Protein AF-A0A7C9KD37-F1 (afdb_monomer_lite)

Sequence (75 aa):
MNIQTGGKIIGGVAGAIATNSAEGANSGANAGEIVIVYNSLAHLLSAAERERKTGYNKSLRGEKESILSAVTGGV

Radius of gyration: 24.65 Å; chains: 1; bounding box: 52×18×65 Å

Structure (mmCIF, N/CA/C/O backbone):
data_AF-A0A7C9KD37-F1
#
_entry.id   AF-A0A7C9KD37-F1
#
loop_
_atom_site.group_PDB
_atom_site.id
_atom_site.type_symbol
_atom_site.label_atom_id
_atom_site.label_alt_id
_atom_site.label_comp_id
_atom_site.label_asym_id
_atom_site.label_entity_id
_atom_site.label_seq_id
_atom_site.pdbx_PDB_ins_code
_atom_site.Cartn_x
_atom_site.Cartn_y
_atom_site.Cartn_z
_atom_site.occupancy
_atom_site.B_iso_or_equiv
_atom_site.auth_seq_id
_atom_site.auth_comp_id
_atom_site.auth_asym_id
_atom_site.auth_atom_id
_atom_site.pdbx_PDB_model_num
ATOM 1 N N . MET A 1 1 ? -8.309 -12.923 -6.635 1.00 50.09 1 MET A N 1
ATOM 2 C CA . MET A 1 1 ? -6.878 -12.604 -6.845 1.00 50.09 1 MET A CA 1
ATOM 3 C C . MET A 1 1 ? -6.721 -11.476 -7.881 1.00 50.09 1 MET A C 1
ATOM 5 O O . MET A 1 1 ? -6.056 -11.667 -8.881 1.00 50.09 1 MET A O 1
ATOM 9 N N . ASN A 1 2 ? -7.367 -10.313 -7.690 1.00 60.94 2 ASN A N 1
ATOM 10 C CA . ASN A 1 2 ? -7.432 -9.273 -8.742 1.00 60.94 2 ASN A CA 1
ATOM 11 C C . ASN A 1 2 ? -6.679 -7.975 -8.386 1.00 60.94 2 ASN A C 1
ATOM 13 O O . ASN A 1 2 ? -6.206 -7.262 -9.260 1.00 60.94 2 ASN A O 1
ATOM 17 N N . ILE A 1 3 ? -6.533 -7.670 -7.092 1.00 58.22 3 ILE A N 1
ATOM 18 C CA . ILE A 1 3 ? -6.008 -6.374 -6.634 1.00 58.22 3 ILE A CA 1
ATOM 19 C C . ILE A 1 3 ? -4.468 -6.317 -6.652 1.00 58.22 3 ILE A C 1
ATOM 21 O O . ILE A 1 3 ? -3.898 -5.303 -7.040 1.00 58.22 3 ILE A O 1
ATOM 25 N N . GLN A 1 4 ? -3.793 -7.435 -6.347 1.00 60.75 4 GLN A N 1
ATOM 26 C CA . GLN A 1 4 ? -2.327 -7.561 -6.436 1.00 60.75 4 GLN A CA 1
ATOM 27 C C . GLN A 1 4 ? -1.836 -7.428 -7.889 1.00 60.75 4 GLN A C 1
ATOM 29 O O . GLN A 1 4 ? -0.814 -6.798 -8.153 1.00 60.75 4 GLN A O 1
ATOM 34 N N . THR A 1 5 ? -2.629 -7.921 -8.847 1.00 68.38 5 THR A N 1
ATOM 35 C CA . THR A 1 5 ? -2.380 -7.780 -10.288 1.00 68.38 5 THR A CA 1
ATOM 36 C C . THR A 1 5 ? -2.397 -6.316 -10.738 1.00 68.38 5 THR A C 1
ATOM 38 O O . THR A 1 5 ? -1.570 -5.921 -11.556 1.00 68.38 5 THR A O 1
ATOM 41 N N . GLY A 1 6 ? -3.278 -5.482 -10.168 1.00 75.31 6 GLY A N 1
ATOM 42 C CA . GLY A 1 6 ? -3.331 -4.046 -10.471 1.00 75.31 6 GLY A CA 1
ATOM 43 C C . GLY A 1 6 ? -2.068 -3.294 -10.037 1.00 75.31 6 GLY A C 1
ATOM 44 O O . GLY A 1 6 ? -1.534 -2.494 -10.806 1.00 75.31 6 GLY A O 1
ATOM 45 N N . GLY A 1 7 ? -1.544 -3.612 -8.847 1.00 82.00 7 GLY A N 1
ATOM 46 C CA . GLY A 1 7 ? -0.281 -3.058 -8.347 1.00 82.00 7 GLY A CA 1
ATOM 47 C C . GLY A 1 7 ? 0.906 -3.399 -9.247 1.00 82.00 7 GLY A C 1
ATOM 48 O O . GLY A 1 7 ? 1.690 -2.517 -9.590 1.00 82.00 7 GLY A O 1
ATOM 49 N N . LYS A 1 8 ? 0.985 -4.653 -9.713 1.00 86.38 8 LYS A N 1
ATOM 50 C CA . LYS A 1 8 ? 2.027 -5.102 -10.649 1.00 86.38 8 LYS A CA 1
ATOM 51 C C . LYS A 1 8 ? 2.008 -4.350 -11.973 1.00 86.38 8 LYS A C 1
ATOM 53 O O . LYS A 1 8 ? 3.059 -3.953 -12.461 1.00 86.38 8 LYS A O 1
ATOM 58 N N . ILE A 1 9 ? 0.828 -4.145 -12.555 1.00 85.06 9 ILE A N 1
ATOM 59 C CA . ILE A 1 9 ? 0.701 -3.496 -13.865 1.00 85.06 9 ILE A CA 1
ATOM 60 C C . ILE A 1 9 ? 1.112 -2.023 -13.777 1.00 85.06 9 ILE A C 1
ATOM 62 O O . ILE A 1 9 ? 1.959 -1.579 -14.548 1.00 85.06 9 ILE A O 1
ATOM 66 N N . ILE A 1 10 ? 0.562 -1.272 -12.817 1.00 87.19 10 ILE A N 1
ATOM 67 C CA . ILE A 1 10 ? 0.870 0.159 -12.667 1.00 87.19 10 ILE A CA 1
ATOM 68 C C . ILE A 1 10 ? 2.336 0.347 -12.279 1.00 87.19 10 ILE A C 1
ATOM 70 O O . ILE A 1 10 ? 3.039 1.154 -12.886 1.00 87.19 10 ILE A O 1
ATOM 74 N N . GLY A 1 11 ? 2.806 -0.430 -11.300 1.00 89.12 11 GLY A N 1
ATOM 75 C CA . GLY A 1 11 ? 4.191 -0.391 -10.855 1.00 89.12 11 GLY A CA 1
ATOM 76 C C . GLY A 1 11 ? 5.162 -0.735 -11.980 1.00 89.12 11 GLY A C 1
ATOM 77 O O . GLY A 1 11 ? 6.172 -0.056 -12.144 1.00 89.12 11 GLY A O 1
ATOM 78 N N . GLY A 1 12 ? 4.844 -1.738 -12.800 1.00 91.50 12 GLY A N 1
ATOM 79 C CA . GLY A 1 12 ? 5.709 -2.147 -13.899 1.00 91.50 12 GLY A CA 1
ATOM 80 C C . GLY A 1 12 ? 5.762 -1.134 -15.032 1.00 91.50 12 GLY A C 1
ATOM 81 O O . GLY A 1 12 ? 6.843 -0.820 -15.519 1.00 91.50 12 GLY A O 1
ATOM 82 N N . VAL A 1 13 ? 4.629 -0.537 -15.404 1.00 90.56 13 VAL A N 1
ATOM 83 C CA . VAL A 1 13 ? 4.617 0.553 -16.390 1.00 90.56 13 VAL A CA 1
ATOM 84 C C . VAL A 1 13 ? 5.406 1.759 -15.871 1.00 90.56 13 VAL A C 1
ATOM 86 O O . VAL A 1 13 ? 6.253 2.287 -16.589 1.00 90.56 13 VAL A O 1
ATOM 89 N N . ALA A 1 14 ? 5.202 2.162 -14.615 1.00 90.31 14 ALA A N 1
ATOM 90 C CA . ALA A 1 14 ? 5.933 3.278 -14.014 1.00 90.31 14 ALA A CA 1
ATOM 91 C C . ALA A 1 14 ? 7.446 3.014 -13.943 1.00 90.31 14 ALA A C 1
ATOM 93 O O . ALA A 1 14 ? 8.242 3.883 -14.296 1.00 90.31 14 ALA A O 1
ATOM 94 N N . GLY A 1 15 ? 7.848 1.809 -13.537 1.00 91.00 15 GLY A N 1
ATOM 95 C CA . GLY A 1 15 ? 9.253 1.419 -13.465 1.00 91.00 15 GLY A CA 1
ATOM 96 C C . GLY A 1 15 ? 9.920 1.324 -14.840 1.00 91.00 15 GLY A C 1
ATOM 97 O O . GLY A 1 15 ? 11.068 1.744 -14.991 1.00 91.00 15 GLY A O 1
ATOM 98 N N . ALA A 1 16 ? 9.195 0.863 -15.863 1.00 92.88 16 ALA A N 1
ATOM 99 C CA . ALA A 1 16 ? 9.669 0.867 -17.246 1.00 92.88 16 ALA A CA 1
ATOM 100 C C . ALA A 1 16 ? 9.883 2.296 -17.759 1.00 92.88 16 ALA A C 1
ATOM 102 O O . ALA A 1 16 ? 10.918 2.583 -18.345 1.00 92.88 16 ALA A O 1
ATOM 103 N N . ILE A 1 17 ? 8.939 3.207 -17.498 1.00 91.94 17 ILE A N 1
ATOM 104 C CA . ILE A 1 17 ? 9.041 4.616 -17.908 1.00 91.94 17 ILE A CA 1
ATOM 105 C C . ILE A 1 17 ? 10.211 5.307 -17.199 1.00 91.94 17 ILE A C 1
ATOM 107 O O . ILE A 1 17 ? 10.984 6.016 -17.836 1.00 91.94 17 ILE A O 1
ATOM 111 N N . ALA A 1 18 ? 10.362 5.091 -15.891 1.00 93.00 18 ALA A N 1
ATOM 112 C CA . ALA A 1 18 ? 11.372 5.771 -15.084 1.00 93.00 18 ALA A CA 1
ATOM 113 C C . ALA A 1 18 ? 12.811 5.366 -15.434 1.00 93.00 18 ALA A C 1
ATOM 115 O O . ALA A 1 18 ? 13.737 6.153 -15.257 1.00 93.00 18 ALA A O 1
ATOM 116 N N . THR A 1 19 ? 13.006 4.137 -15.906 1.00 93.44 19 THR A N 1
ATOM 117 C CA . THR A 1 19 ? 14.343 3.557 -16.126 1.00 93.44 19 THR A CA 1
ATOM 118 C C . THR A 1 19 ? 14.641 3.255 -17.590 1.00 93.44 19 THR A C 1
ATOM 120 O O . THR A 1 19 ? 15.783 2.960 -17.933 1.00 93.44 19 THR A O 1
ATOM 123 N N . ASN A 1 20 ? 13.615 3.291 -18.442 1.00 93.62 20 ASN A N 1
ATOM 124 C CA . ASN A 1 20 ? 13.653 2.828 -19.822 1.00 93.62 20 ASN A CA 1
ATOM 125 C C . ASN A 1 20 ? 14.211 1.397 -19.969 1.00 93.62 20 ASN A C 1
ATOM 127 O O . ASN A 1 20 ? 14.932 1.096 -20.920 1.00 93.62 20 ASN A O 1
ATOM 131 N N . SER A 1 21 ? 13.920 0.510 -19.009 1.00 94.06 21 SER A N 1
ATOM 132 C CA . SER A 1 21 ? 14.438 -0.859 -19.014 1.00 94.06 21 SER A CA 1
ATOM 133 C C . SER A 1 21 ? 13.417 -1.898 -18.547 1.00 94.06 21 SER A C 1
ATOM 135 O O . SER A 1 21 ? 12.496 -1.625 -17.771 1.00 94.06 21 SER A O 1
ATOM 137 N N . ALA A 1 22 ? 13.611 -3.136 -19.008 1.00 91.81 22 ALA A N 1
ATOM 138 C CA . ALA A 1 22 ? 12.824 -4.283 -18.561 1.00 91.81 22 ALA A CA 1
ATOM 139 C C . ALA A 1 22 ? 13.050 -4.588 -17.070 1.00 91.81 22 ALA A C 1
ATOM 141 O O . ALA A 1 22 ? 12.131 -5.018 -16.376 1.00 91.81 22 ALA A O 1
ATOM 142 N N . GLU A 1 23 ? 14.251 -4.324 -16.553 1.00 93.56 23 GLU A N 1
ATOM 143 C CA . GLU A 1 23 ? 14.568 -4.472 -15.129 1.00 93.56 23 GLU A CA 1
ATOM 144 C C . GLU A 1 23 ? 13.814 -3.453 -14.274 1.00 93.56 23 GLU A C 1
ATOM 146 O O . GLU A 1 23 ? 13.303 -3.797 -13.204 1.00 93.56 23 GLU A O 1
ATOM 151 N N . GLY A 1 24 ? 13.655 -2.218 -14.755 1.00 89.06 24 GLY A N 1
ATOM 152 C CA . GLY A 1 24 ? 12.790 -1.246 -14.101 1.00 89.06 24 GLY A CA 1
ATOM 153 C C . GLY A 1 24 ? 11.322 -1.628 -14.172 1.00 89.06 24 GLY A C 1
ATOM 154 O O . GLY A 1 24 ? 10.616 -1.486 -13.180 1.00 89.06 24 GLY A O 1
ATOM 155 N N . ALA A 1 25 ? 10.862 -2.199 -15.288 1.00 94.25 25 ALA A N 1
ATOM 156 C CA . ALA A 1 25 ? 9.511 -2.749 -15.366 1.00 94.25 25 ALA A CA 1
ATOM 157 C C . ALA A 1 25 ? 9.281 -3.854 -14.321 1.00 94.25 25 ALA A C 1
ATOM 159 O O . ALA A 1 25 ? 8.248 -3.907 -13.657 1.00 94.25 25 ALA A O 1
ATOM 160 N N . ASN A 1 26 ? 10.266 -4.727 -14.130 1.00 92.38 26 ASN A N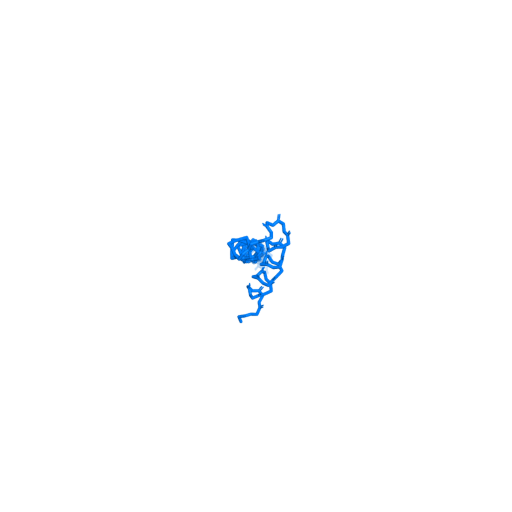 1
ATOM 161 C CA . ASN A 1 26 ? 10.142 -5.858 -13.220 1.00 92.38 26 ASN A CA 1
ATOM 162 C C . ASN A 1 26 ? 10.215 -5.423 -11.743 1.00 92.38 26 ASN A C 1
ATOM 164 O O . ASN A 1 26 ? 9.369 -5.788 -10.925 1.00 92.38 26 ASN A O 1
ATOM 168 N N . SER A 1 27 ? 11.189 -4.573 -11.407 1.00 91.69 27 SER A N 1
ATOM 169 C CA . SER A 1 27 ? 11.331 -4.003 -10.059 1.00 91.69 27 SER A CA 1
ATOM 170 C C . SER A 1 27 ? 10.161 -3.089 -9.689 1.00 91.69 27 SER A C 1
ATOM 172 O O . SER A 1 27 ? 9.666 -3.154 -8.564 1.00 91.69 27 SER A O 1
ATOM 174 N N . GLY A 1 28 ? 9.655 -2.307 -10.644 1.00 91.88 28 GLY A N 1
ATOM 175 C CA . GLY A 1 28 ? 8.462 -1.488 -10.483 1.00 91.88 28 GLY A CA 1
ATOM 176 C C . GLY A 1 28 ? 7.206 -2.326 -10.248 1.00 91.88 28 GLY A C 1
ATOM 177 O O . GLY A 1 28 ? 6.432 -2.017 -9.345 1.00 91.88 28 GLY A O 1
ATOM 178 N N . ALA A 1 29 ? 7.013 -3.420 -10.993 1.00 92.69 29 ALA A N 1
ATOM 179 C CA . ALA A 1 29 ? 5.883 -4.325 -10.781 1.00 92.69 29 ALA A CA 1
ATOM 180 C C . ALA A 1 29 ? 5.916 -4.956 -9.382 1.00 92.69 29 ALA A C 1
ATOM 182 O O . ALA A 1 29 ? 4.890 -5.016 -8.702 1.00 92.69 29 ALA A O 1
ATOM 183 N N . ASN A 1 30 ? 7.101 -5.367 -8.927 1.00 90.81 30 ASN A N 1
ATOM 184 C CA . ASN A 1 30 ? 7.297 -5.898 -7.582 1.00 90.81 30 ASN A CA 1
ATOM 185 C C . ASN A 1 30 ? 6.991 -4.840 -6.503 1.00 90.81 30 ASN A C 1
ATOM 187 O O . ASN A 1 30 ? 6.222 -5.091 -5.578 1.00 90.81 30 ASN A O 1
ATOM 191 N N . ALA A 1 31 ? 7.511 -3.619 -6.657 1.00 88.31 31 ALA A N 1
ATOM 192 C CA . ALA A 1 31 ? 7.232 -2.520 -5.733 1.00 88.31 31 ALA A CA 1
ATOM 193 C C . ALA A 1 31 ? 5.733 -2.170 -5.681 1.00 88.31 31 ALA A C 1
ATOM 195 O O . ALA A 1 31 ? 5.168 -1.993 -4.601 1.00 88.31 31 ALA A O 1
ATOM 196 N N .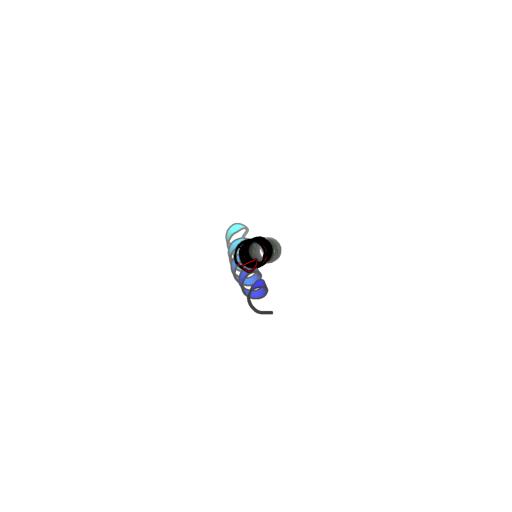 GLY A 1 32 ? 5.072 -2.119 -6.840 1.00 86.56 32 GLY A N 1
ATOM 197 C CA . GLY A 1 32 ? 3.641 -1.847 -6.941 1.00 86.56 32 GLY A CA 1
ATOM 198 C C . GLY A 1 32 ? 2.774 -2.928 -6.291 1.00 86.56 32 GLY A C 1
ATOM 199 O O . GLY A 1 32 ? 1.779 -2.607 -5.642 1.00 86.56 32 GLY A O 1
ATOM 200 N N . GLU A 1 33 ? 3.158 -4.202 -6.393 1.00 85.94 33 GLU A N 1
ATOM 201 C CA . GLU A 1 33 ? 2.495 -5.286 -5.661 1.00 85.94 33 GLU A CA 1
ATOM 202 C C . GLU A 1 33 ? 2.631 -5.121 -4.147 1.00 85.94 33 GLU A C 1
ATOM 204 O O . GLU A 1 33 ? 1.631 -5.192 -3.430 1.00 85.94 33 GLU A O 1
ATOM 209 N N . ILE A 1 34 ? 3.849 -4.861 -3.663 1.00 84.94 34 ILE A N 1
ATOM 210 C CA . ILE A 1 34 ? 4.144 -4.730 -2.231 1.00 84.94 34 ILE A CA 1
ATOM 211 C C . ILE A 1 34 ? 3.309 -3.613 -1.600 1.00 84.94 34 ILE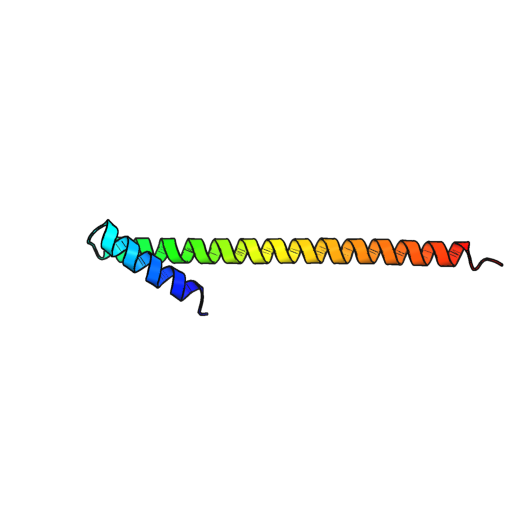 A C 1
ATOM 213 O O . ILE A 1 34 ? 2.738 -3.811 -0.528 1.00 84.94 34 ILE A O 1
ATOM 217 N N . VAL A 1 35 ? 3.179 -2.462 -2.266 1.00 84.12 35 VAL A N 1
ATOM 218 C CA . VAL A 1 35 ? 2.382 -1.331 -1.762 1.00 84.12 35 VAL A CA 1
ATOM 219 C C . VAL A 1 35 ? 0.909 -1.711 -1.603 1.00 84.12 35 VAL A C 1
ATOM 221 O O . VAL A 1 35 ? 0.293 -1.400 -0.582 1.00 84.12 35 VAL A O 1
ATOM 224 N N . ILE A 1 36 ? 0.344 -2.422 -2.579 1.00 83.94 36 ILE A N 1
ATOM 225 C CA . ILE A 1 36 ? -1.052 -2.863 -2.531 1.00 83.94 36 ILE A CA 1
ATOM 226 C C . ILE A 1 36 ? -1.264 -3.930 -1.452 1.00 83.94 36 ILE A C 1
ATOM 228 O O . ILE A 1 36 ? -2.244 -3.863 -0.707 1.00 83.94 36 ILE A O 1
ATOM 232 N N . VAL A 1 37 ? -0.343 -4.889 -1.325 1.00 80.19 37 VAL A N 1
ATOM 233 C CA . VAL A 1 37 ? -0.380 -5.900 -0.259 1.00 80.19 37 VAL A CA 1
ATOM 234 C C . VAL A 1 37 ? -0.301 -5.228 1.109 1.00 80.19 37 VAL A C 1
ATOM 236 O O . VAL A 1 37 ? -1.127 -5.513 1.970 1.00 80.19 37 VAL A O 1
ATOM 239 N N . TYR A 1 38 ? 0.623 -4.288 1.300 1.00 80.38 38 TYR A N 1
ATOM 240 C CA . TYR A 1 38 ? 0.773 -3.565 2.559 1.00 80.38 38 TYR A CA 1
ATOM 241 C C . TYR A 1 38 ? -0.482 -2.758 2.913 1.00 80.38 38 TYR A C 1
ATOM 243 O O . TYR A 1 38 ? -0.982 -2.851 4.033 1.00 80.38 38 TYR A O 1
ATOM 251 N N . ASN A 1 39 ? -1.043 -2.018 1.951 1.00 80.31 39 ASN A N 1
ATOM 252 C CA . ASN A 1 39 ? -2.271 -1.254 2.162 1.00 80.31 39 ASN A CA 1
ATOM 253 C C . ASN A 1 39 ? -3.456 -2.169 2.522 1.00 80.31 39 ASN A C 1
ATOM 255 O O . ASN A 1 39 ? -4.193 -1.894 3.470 1.00 80.31 39 ASN A O 1
ATOM 259 N N . SER A 1 40 ? -3.584 -3.305 1.829 1.00 80.12 40 SER A N 1
ATOM 260 C CA . SER A 1 40 ? -4.596 -4.316 2.135 1.00 80.12 40 SER A CA 1
ATOM 261 C C . SER A 1 40 ? -4.418 -4.894 3.541 1.00 80.12 40 SER A C 1
ATOM 263 O O . SER A 1 40 ? -5.398 -5.027 4.271 1.00 80.12 40 SER A O 1
ATOM 265 N N . LEU A 1 41 ? -3.190 -5.237 3.938 1.00 75.75 41 LEU A N 1
ATOM 266 C CA . LEU A 1 41 ? -2.889 -5.779 5.265 1.00 75.75 41 LEU A CA 1
ATOM 267 C C . LEU A 1 41 ? -3.189 -4.761 6.372 1.00 75.75 41 LEU A C 1
ATOM 269 O O . LEU A 1 41 ? -3.783 -5.124 7.385 1.00 75.75 41 LEU A O 1
ATOM 273 N N . ALA A 1 42 ? -2.861 -3.485 6.163 1.00 79.00 42 ALA A N 1
ATOM 274 C CA . ALA A 1 42 ? -3.184 -2.409 7.099 1.00 79.00 42 ALA A CA 1
ATOM 275 C C . ALA A 1 42 ? -4.702 -2.244 7.291 1.00 79.00 42 ALA A C 1
ATOM 277 O O . ALA A 1 42 ? -5.179 -2.059 8.415 1.00 79.00 42 ALA A O 1
ATOM 278 N N . HIS A 1 43 ? -5.477 -2.368 6.210 1.00 81.62 43 HIS A N 1
ATOM 279 C CA . HIS A 1 43 ? -6.937 -2.346 6.273 1.00 81.62 43 HIS A CA 1
ATOM 280 C C . HIS A 1 43 ? -7.511 -3.542 7.037 1.00 81.62 43 HIS A C 1
ATOM 282 O O . HIS A 1 43 ? -8.401 -3.360 7.869 1.00 81.62 43 HIS A O 1
ATOM 288 N N . LEU A 1 44 ? -6.988 -4.746 6.792 1.00 81.62 44 LEU A N 1
ATOM 289 C CA . LEU A 1 44 ? -7.414 -5.957 7.496 1.00 81.62 44 LEU A CA 1
ATOM 290 C C . LEU A 1 44 ? -7.083 -5.889 8.990 1.00 81.62 44 LEU A C 1
ATOM 292 O O . LEU A 1 44 ? -7.934 -6.208 9.819 1.00 81.62 44 LEU A O 1
ATOM 296 N N . LEU A 1 45 ? -5.890 -5.407 9.342 1.00 82.75 45 LEU A N 1
ATOM 297 C CA . LEU A 1 45 ? -5.491 -5.211 10.735 1.00 82.75 45 LEU A CA 1
ATOM 298 C C . LEU A 1 45 ? -6.413 -4.205 11.438 1.00 82.75 45 LEU A C 1
ATOM 300 O O . LEU A 1 45 ? -6.932 -4.479 12.518 1.00 82.75 45 LEU A O 1
ATOM 304 N N . SER A 1 46 ? -6.694 -3.079 10.782 1.00 82.56 46 SER A N 1
ATOM 305 C CA . SER A 1 46 ? -7.604 -2.056 11.308 1.00 82.56 46 SER A CA 1
ATOM 306 C C . SER A 1 46 ? -9.030 -2.586 11.503 1.00 82.56 46 SER A C 1
ATOM 308 O O . SER A 1 46 ? -9.708 -2.216 12.463 1.00 82.56 46 SER A O 1
ATOM 310 N N . ALA A 1 47 ? -9.508 -3.449 10.602 1.00 86.44 47 ALA A N 1
ATOM 311 C CA . ALA A 1 47 ? -10.811 -4.095 10.735 1.00 86.44 47 ALA A CA 1
ATOM 312 C C . ALA A 1 47 ? -10.838 -5.056 11.935 1.00 86.44 47 ALA A C 1
ATOM 314 O O . ALA A 1 47 ? -11.731 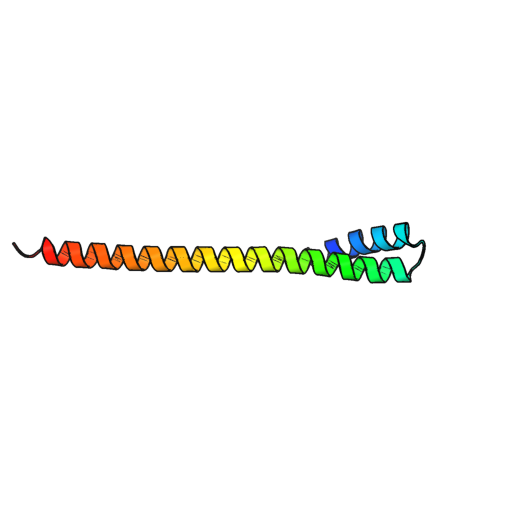-4.949 12.776 1.00 86.44 47 ALA A O 1
ATOM 315 N N . ALA A 1 48 ? -9.817 -5.903 12.078 1.00 83.31 48 ALA A N 1
ATOM 316 C CA . ALA A 1 48 ? -9.699 -6.837 13.197 1.00 83.31 48 ALA A CA 1
ATOM 317 C C . ALA A 1 48 ? -9.648 -6.117 14.559 1.00 83.31 48 ALA A C 1
ATOM 319 O O . ALA A 1 48 ? -10.290 -6.532 15.527 1.00 83.31 48 ALA A O 1
ATOM 320 N N . GLU A 1 49 ? -8.943 -4.986 14.651 1.00 87.25 49 GLU A N 1
ATOM 321 C CA . GLU A 1 49 ? -8.911 -4.172 15.871 1.00 87.25 49 GLU A CA 1
ATOM 322 C C . GLU A 1 49 ? -10.277 -3.565 16.220 1.00 87.25 49 GLU A C 1
ATOM 324 O O . GLU A 1 49 ? -10.662 -3.517 17.396 1.00 87.25 49 GLU A O 1
ATOM 329 N N . ARG A 1 50 ? -11.034 -3.112 15.213 1.00 85.69 50 ARG A N 1
ATOM 330 C CA . ARG A 1 50 ? -12.399 -2.595 15.402 1.00 85.69 50 ARG A CA 1
ATOM 331 C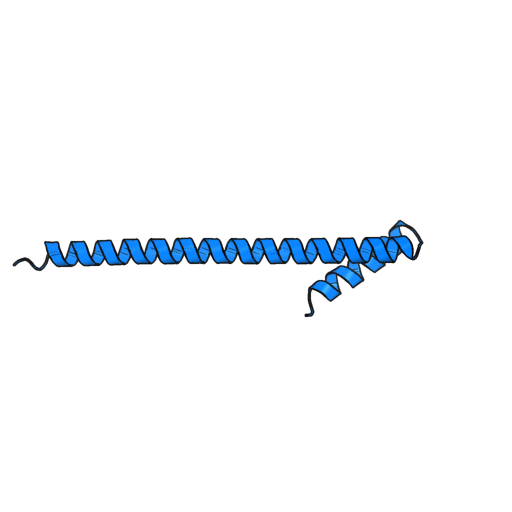 C . ARG A 1 50 ? -13.344 -3.689 15.884 1.00 85.69 50 ARG A C 1
ATOM 333 O O . ARG A 1 50 ? -14.134 -3.440 16.798 1.00 85.69 50 ARG A O 1
ATOM 340 N N . GLU A 1 51 ? -13.242 -4.889 15.324 1.00 86.81 51 GLU A N 1
ATOM 341 C CA . GLU A 1 51 ? -14.023 -6.048 15.760 1.00 86.81 51 GLU A CA 1
ATOM 342 C C . GLU A 1 51 ? -13.699 -6.424 17.206 1.00 86.81 51 GLU A C 1
ATOM 344 O O . GLU A 1 51 ? -14.615 -6.558 18.021 1.00 86.81 51 GLU A O 1
ATOM 349 N N . ARG A 1 52 ? -12.411 -6.473 17.578 1.00 88.94 52 ARG A N 1
ATOM 350 C CA . ARG A 1 52 ? -11.990 -6.731 18.963 1.00 88.94 52 ARG A CA 1
ATOM 351 C C . ARG A 1 52 ? -12.561 -5.698 19.935 1.00 88.94 52 ARG A C 1
ATOM 353 O O . ARG A 1 52 ? -13.114 -6.073 20.969 1.00 88.94 52 ARG A O 1
ATOM 360 N N . LYS A 1 53 ? -12.447 -4.402 19.621 1.00 87.94 53 LYS A N 1
ATOM 361 C CA . LYS A 1 53 ? -12.998 -3.325 20.466 1.00 87.94 53 LYS A CA 1
ATOM 362 C C . LYS A 1 53 ? -14.515 -3.421 20.589 1.00 87.94 53 LYS A C 1
ATOM 364 O O . LYS A 1 53 ? -15.055 -3.235 21.675 1.00 87.94 53 LYS A O 1
ATOM 369 N N . THR A 1 54 ? -15.200 -3.740 19.496 1.00 90.06 54 THR A N 1
ATOM 370 C CA . THR A 1 54 ? -16.659 -3.900 19.486 1.00 90.06 54 THR A CA 1
ATOM 371 C C . THR A 1 54 ? -17.089 -5.088 20.342 1.00 90.06 54 THR A C 1
ATOM 373 O O . THR A 1 54 ? -17.989 -4.947 21.168 1.00 90.06 54 THR A O 1
ATOM 376 N N . GLY A 1 55 ? -16.414 -6.232 20.205 1.00 88.75 55 GLY A N 1
ATOM 377 C CA . GLY A 1 55 ? -16.652 -7.416 21.029 1.00 88.75 55 GLY A CA 1
ATOM 378 C C . GLY A 1 55 ? -16.420 -7.142 22.515 1.00 88.75 55 GLY A C 1
ATOM 379 O O . GLY A 1 55 ? -17.281 -7.448 23.337 1.00 88.75 55 GLY A O 1
ATOM 380 N N . TYR A 1 56 ? -15.314 -6.474 22.851 1.00 87.12 56 TYR A N 1
ATOM 381 C CA . TYR A 1 56 ? -15.008 -6.069 24.224 1.00 87.12 56 TYR A CA 1
ATOM 382 C C . TYR A 1 56 ? -16.081 -5.138 24.809 1.00 87.12 56 TYR A C 1
ATOM 384 O O . TYR A 1 56 ? -16.607 -5.395 25.890 1.00 87.12 56 TYR A O 1
ATOM 392 N N . ASN A 1 57 ? -16.489 -4.106 24.066 1.00 88.44 57 ASN A N 1
ATOM 393 C CA . ASN A 1 57 ? -17.545 -3.189 24.500 1.00 88.44 57 ASN A CA 1
ATOM 394 C C . ASN A 1 57 ? -18.899 -3.893 24.667 1.00 88.44 57 ASN A C 1
ATOM 396 O O . ASN A 1 57 ? -19.651 -3.577 25.589 1.00 88.44 57 ASN A O 1
ATOM 400 N N . LYS A 1 58 ? -19.217 -4.860 23.797 1.00 91.00 58 LYS A N 1
ATOM 401 C CA . LYS A 1 58 ? -20.434 -5.672 23.915 1.00 91.00 58 LYS A CA 1
ATOM 402 C C . LYS A 1 58 ? -20.401 -6.543 25.174 1.00 91.00 58 LYS A C 1
ATOM 404 O O . LYS A 1 58 ? -21.418 -6.618 25.857 1.00 91.00 58 LYS A O 1
ATOM 409 N N . SER A 1 59 ? -19.247 -7.132 25.497 1.00 88.50 59 SER A N 1
ATOM 410 C CA . SER A 1 59 ? -19.036 -7.900 26.731 1.00 88.50 59 SER A CA 1
ATOM 411 C C . SER A 1 59 ? -19.245 -7.033 27.971 1.00 88.50 59 SER A C 1
ATOM 413 O O . SER A 1 59 ? -20.061 -7.374 28.820 1.00 88.50 59 SER A O 1
ATOM 415 N N . LEU A 1 60 ? -18.593 -5.866 28.029 1.00 88.12 60 LEU A N 1
ATOM 416 C CA . LEU A 1 60 ? -18.754 -4.917 29.135 1.00 88.12 60 LEU A CA 1
ATOM 417 C C . LEU A 1 60 ? -20.205 -4.455 29.305 1.00 88.12 60 LEU A C 1
ATOM 419 O O . LEU A 1 60 ? -20.678 -4.275 30.424 1.00 88.12 60 LEU A O 1
ATOM 423 N N . ARG A 1 61 ? -20.929 -4.241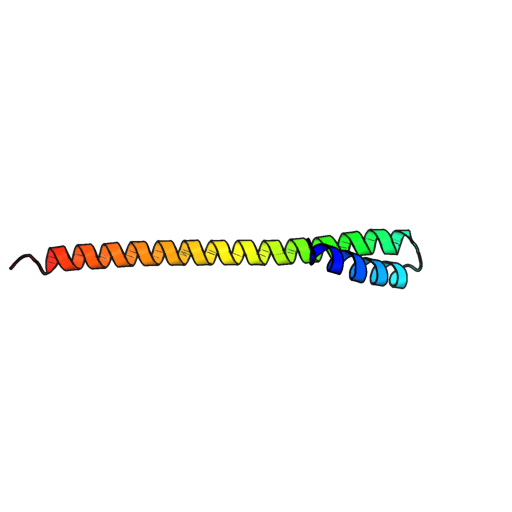 28.201 1.00 89.88 61 ARG A N 1
ATOM 424 C CA . ARG A 1 61 ? -22.346 -3.872 28.264 1.00 89.88 61 ARG A CA 1
ATOM 425 C C . ARG A 1 61 ? -23.207 -5.020 28.792 1.00 89.88 61 ARG A C 1
ATOM 427 O O . ARG A 1 61 ? -24.066 -4.766 29.622 1.00 89.88 61 ARG A O 1
ATOM 434 N N . GLY A 1 62 ? -22.961 -6.255 28.353 1.00 90.19 62 GLY A N 1
ATOM 435 C CA . GLY A 1 62 ? -23.662 -7.433 28.873 1.00 90.19 62 GLY A CA 1
ATOM 436 C C . GLY A 1 62 ? -23.438 -7.636 30.373 1.00 90.19 62 GLY A C 1
ATOM 437 O O . GLY A 1 62 ? -24.383 -7.909 31.103 1.00 90.19 62 GLY A O 1
ATOM 438 N N . GLU A 1 63 ? -22.211 -7.419 30.846 1.00 90.38 63 GLU A N 1
ATOM 439 C CA . GLU A 1 63 ? -21.887 -7.477 32.273 1.00 90.38 63 GLU A CA 1
ATOM 440 C C . GLU A 1 63 ? -22.620 -6.388 33.071 1.00 90.38 63 GLU A C 1
ATOM 442 O O . GLU A 1 63 ? -23.239 -6.684 34.092 1.00 90.38 63 GLU A O 1
ATOM 447 N N . LYS A 1 64 ? -22.646 -5.144 32.572 1.00 89.81 64 LYS A N 1
ATOM 448 C CA . LYS A 1 64 ? -23.412 -4.050 33.196 1.00 89.81 64 LYS A CA 1
ATOM 449 C C . LYS A 1 64 ? -24.906 -4.355 33.295 1.00 89.81 64 LYS A C 1
ATOM 451 O O . LYS A 1 64 ? -25.494 -4.106 34.340 1.00 89.81 64 LYS A O 1
ATOM 456 N N . GLU A 1 65 ? -25.505 -4.886 32.233 1.00 88.75 65 GLU A N 1
ATOM 457 C CA . GLU A 1 65 ? -26.921 -5.284 32.209 1.00 88.75 65 GLU A CA 1
ATOM 458 C C . GLU A 1 65 ? -27.194 -6.416 33.213 1.00 88.75 65 GLU A C 1
ATOM 460 O O . GLU A 1 65 ? -28.164 -6.356 33.967 1.00 88.75 65 GLU A O 1
ATOM 465 N N . SER A 1 66 ? -26.299 -7.409 33.291 1.00 88.25 66 SER A N 1
ATOM 466 C CA . SER A 1 66 ? -26.389 -8.497 34.270 1.00 88.25 66 SER A CA 1
ATOM 467 C C . SER A 1 66 ? -26.339 -7.970 35.704 1.00 88.25 66 SER A C 1
ATOM 469 O O . SER A 1 66 ? -27.175 -8.347 36.523 1.00 88.25 66 SER A O 1
ATOM 471 N N . ILE A 1 67 ? -25.389 -7.084 36.012 1.00 88.25 67 ILE A N 1
ATOM 472 C CA . ILE A 1 67 ? -25.264 -6.475 37.342 1.00 88.25 67 ILE A CA 1
ATOM 473 C C . ILE A 1 67 ? -26.504 -5.639 37.659 1.00 88.25 67 ILE A C 1
ATOM 475 O O . ILE A 1 67 ? -27.052 -5.753 38.751 1.00 88.25 67 ILE A O 1
ATOM 479 N N . LEU A 1 68 ? -26.980 -4.837 36.704 1.00 87.50 68 LEU A N 1
ATOM 480 C CA . LEU A 1 68 ? -28.180 -4.027 36.884 1.00 87.50 68 LEU A CA 1
ATOM 481 C C . LEU A 1 68 ? -29.390 -4.904 37.214 1.00 87.50 68 LEU A C 1
ATOM 483 O O . LEU A 1 68 ? -30.089 -4.605 38.174 1.00 87.50 68 LEU A O 1
ATOM 487 N N . SER A 1 69 ? -29.586 -6.012 36.492 1.00 86.88 69 SER A N 1
ATOM 488 C CA . SER A 1 69 ? -30.681 -6.953 36.757 1.00 86.88 69 SER A CA 1
ATOM 489 C C . SER A 1 69 ? -30.603 -7.591 38.150 1.00 86.88 69 SER A C 1
ATOM 491 O O . SER A 1 69 ? -31.626 -7.755 38.808 1.00 86.88 69 SER A O 1
ATOM 493 N N . ALA A 1 70 ? -29.394 -7.893 38.635 1.00 87.12 70 ALA A N 1
ATOM 494 C CA . ALA A 1 70 ? -29.185 -8.453 39.968 1.00 87.12 70 ALA A CA 1
ATOM 495 C C . ALA A 1 70 ? -29.465 -7.431 41.083 1.00 87.12 70 ALA A C 1
ATOM 497 O O . ALA A 1 70 ? -29.925 -7.803 42.158 1.00 87.12 70 ALA A O 1
ATOM 498 N N . VAL A 1 71 ? -29.203 -6.145 40.829 1.00 84.69 71 VAL A N 1
ATOM 499 C CA . VAL A 1 71 ? -29.458 -5.056 41.784 1.00 84.69 71 VAL A CA 1
ATOM 500 C C . VAL A 1 71 ? -30.935 -4.647 41.796 1.00 84.69 71 VAL A C 1
ATOM 502 O O . VAL A 1 71 ? -31.456 -4.303 42.852 1.00 84.69 71 VAL A O 1
ATOM 505 N N . THR A 1 72 ? -31.626 -4.681 40.652 1.00 83.75 72 THR A N 1
ATOM 506 C CA . THR A 1 72 ? -33.031 -4.246 40.546 1.00 83.75 72 THR A CA 1
ATOM 507 C C . THR A 1 72 ? -34.053 -5.368 40.740 1.00 83.75 72 THR A C 1
ATOM 509 O O . THR A 1 72 ? -35.190 -5.074 41.089 1.00 83.75 72 THR A O 1
ATOM 512 N N . GLY A 1 73 ? -33.670 -6.637 40.556 1.00 65.44 73 GLY A N 1
ATOM 513 C CA . GLY A 1 73 ? -34.534 -7.817 40.722 1.00 65.44 73 GLY A CA 1
ATOM 514 C C . GLY A 1 73 ? -34.629 -8.371 42.150 1.00 65.44 73 GLY A C 1
ATOM 515 O O . GLY A 1 73 ? -35.107 -9.485 42.339 1.00 65.44 73 GLY A O 1
ATOM 516 N N . GLY A 1 74 ? -34.144 -7.624 43.146 1.00 58.19 74 GLY A N 1
ATOM 517 C CA . GLY A 1 74 ? -34.206 -7.966 44.570 1.00 58.19 74 GLY A CA 1
ATOM 518 C C . GLY A 1 74 ? -35.357 -7.301 45.335 1.00 58.19 74 GLY A C 1
ATOM 519 O O . GLY A 1 74 ? -35.147 -6.927 46.489 1.00 58.19 74 GLY A O 1
ATOM 520 N N . VAL A 1 75 ? -36.528 -7.118 44.709 1.00 47.09 75 VAL A N 1
ATOM 521 C CA . VAL A 1 75 ? -37.791 -6.724 45.370 1.00 47.09 75 VAL A CA 1
ATOM 522 C C . VAL A 1 75 ? -38.927 -7.600 44.864 1.00 47.09 75 VAL A C 1
ATOM 524 O O . VAL A 1 75 ? -39.063 -7.705 43.624 1.00 47.09 75 VAL A O 1
#

Foldseek 3Di:
DPQLQVLLQVQLVVLCVVPVDNVRSRVRSVVRSVVSVVVVVVVVVVVVVVVVVVVVVVVVVVVVVVVVCVVPVPD

Secondary structure (DSSP, 8-state):
--HHHHHHHHHHHHHHHHHSSHHHHHHHHHHHHHHHHHHHHHHHHHHHHHHHHHHHHHHHHHHHHHHHHHHHS--

pLDDT: mean 84.35, std 10.05, range [47.09, 94.25]

InterPro domains:
  IPR006914 VENN motif-containing domain [PF04829] (5-41)

Organism: NCBI:txid1004150

=== Feature glossary ===
Key to the feature types in this record:

Secondary structure (8-state, DSSP). Secondary structure is the local, repeating backbone conformation. DSSP classifies it into eight states by reading the hydrogen-bond network: three helix types (H, G, I), two β types (E, B), two non-regular types (T, S), and unstructured coil (-).

Backbone torsions (φ/ψ). Backbone dihedral angles. Every residue except chain termini has a φ (preceding-C → N → Cα → C) and a ψ (N → Cα → C → next-N). They are reported in degrees following the IUPAC sign convention. Secondary structure is essentially a statement about which (φ, ψ) basin each residue occupies.

Predicted aligned error. Predicted Aligned Error (PAE) is an AlphaFold confidence matrix: entry (i, j) is the expected error in the position of residue j, in ångströms, when the prediction is superimposed on the true structure at residue i. Low PAE within a block of residues means that block is internally rigid and well-predicted; high PAE between two blocks means their relative placement is uncertain even if each block individually is confident.

B-factor. B-factor (Debye–Waller factor) reflects atomic displacement in the crystal lattice. It is an experimental observable (units Å²), not a prediction; low values mean the atom is pinned down, high values mean it moves or is heterogeneous across the crystal.

Secondary structure (3-state, P-SEA). Three-state secondary structure (P-SEA) collapses the eight DSSP classes into helix (a), strand (b), and coil (c). P-SEA assigns these from Cα geometry alone — distances and angles — without requiring backbone oxygens, so it works on any Cα trace.

Sequence. Primary structure: the covalent order of the twenty standard amino acids along the backbone. Two proteins with the same sequence will (almost always) fold to the same structure; two with 30% identity often share a fold but not the details.

pLDDT. pLDDT is the predicted lDDT-Cα score: AlphaFold's confidence that the local environment of each residue (all inter-atomic distances within 15 Å) is correctly placed. It is a per-residue number between 0 and 100, with higher meaning more reliable.

InterPro / GO / CATH / organism. Functional annotations link the protein to curated databases. InterPro entries identify conserved domains and families by matching the sequence against member-database signatures (Pfam, PROSITE, CDD, …). Gene Ontology (GO) terms describe molecular function, biological process, and cellular component in a controlled vocabulary. CATH places the structure in a hierarchical fold classification (Class/Architecture/Topology/Homologous-superfamily). The organism is the source species.

Contact-map, Ramachandran, and PAE plots. Three diagnostic plots accompany the record. The Cα contact map visualizes the tertiary structure as a 2D adjacency matrix (8 Å cutoff, sequence-local contacts suppressed). The Ramachandran plot shows the distribution of backbone (φ, ψ) torsions, with points in the α and β basins reflecting secondary structure content. The PAE plot shows AlphaFold's inter-residue confidence as a color matrix.

mmCIF coordinates. The mmCIF table is the protein's shape written out atom by atom. For each backbone N, Cα, C, and carbonyl O, it records an (x, y, z) coordinate triple in Å plus the residue type, chain letter, and residue number.

Radius of gyration, Cα contacts, bounding box. Three whole-structure scalars: the radius of gyration (RMS distance of Cα from centroid, in Å), the count of Cα–Cα contacts (pairs closer than 8 Å and separated by more than four residues in sequence — i.e. tertiary, not local, contacts), and the bounding-box dimensions. Together they distinguish compact globular folds from extended fibres or disordered chains.

Foldseek 3Di. The Foldseek 3Di string encodes local tertiary geometry as a 20-letter alphabet — one character per residue — derived from the relative positions of nearby Cα atoms. Unlike the amino-acid sequence, 3Di is a direct function of the 3D structure, so two proteins with the same fold have similar 3Di strings even at low sequence identity.

Rendered structure images. Six rendered views show the 3D structure from the faces of a cube — i.e. along ±x, ±y, ±z. Rendering representation is drawn randomly per protein from cartoon (secondary-structure ribbons), sticks (backbone bonds), or molecular surface; coloring is either N→C rainbow (blue at the N-terminus through red at the C-terminus) or one color per chain.

Nearest PDB structures. The Foldseek neighbor list gives the closest experimentally determined structures in the PDB, ranked by structural alignment. TM-score near 1 means near-identical fold; near 0.3 means only rough topology match. This is how one finds what a novel AlphaFold prediction most resembles in the solved-structure universe.

Solvent-accessible surface area. SASA measures how much of the protein is reachable by solvent. It is computed by rolling a water-sized probe over the atomic surface and summing the exposed area (Å²). Per-residue SASA distinguishes core (buried, low SASA) from surface (exposed, high SASA) residues; total SASA is a whole-molecule size measure.